Protein AF-A0AA38R8E7-F1 (afdb_monomer)

Mean predicted aligned error: 12.01 Å

Foldseek 3Di:
DDPDDPPPDPDPPPPQDFPDQWDWDQAPVRDIFIFGDDGPCPVVLVVCVVVSVVVVRVVGHGCPCPDDDPVRSVVVVVVVVVVVVVPD

Secondary structure (DSSP, 8-state):
-----------SS-------SEEEEE-TTS-EEEEE--TT-HHHHHHHHHTT-HHHHTTSPB-------HHHHHHHHHHHHHHHHH--

Radius of gyration: 18.0 Å; Cα contacts (8 Å, |Δi|>4): 75; chains: 1; bounding box: 43×42×47 Å

Sequence (88 aa):
MDPNQPESKPSGTPIRTAEPNNMQYTDDKGVEHSIYLPQGTMHAAYEHLQNKRWAELAKFEPYTNQGYTESDFERHAEKERQESQHAK

Nearest PDB structures (foldseek):
  6i9r-assembly1_m  TM=4.123E-01  e=8.594E+00  Homo sapiens
  6hix-assembly1_Af  TM=2.426E-01  e=8.034E+00  Trypanosoma brucei brucei

Organism: NCBI:txid91930

Solvent-accessible surface area (backbone atoms only — not comparable to full-atom values): 5634 Å² total; per-residue (Å²): 136,83,92,82,74,80,79,78,69,81,66,91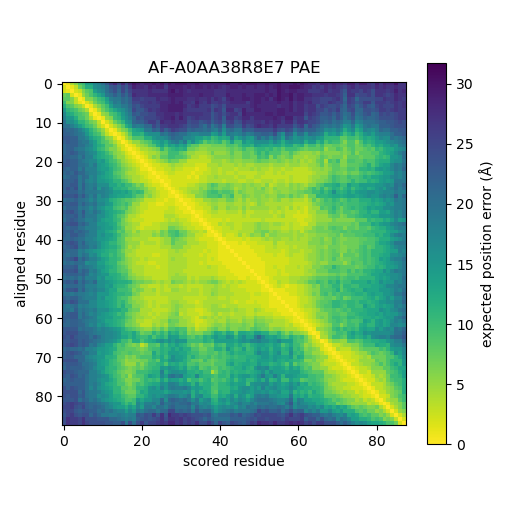,65,78,84,83,54,54,69,63,53,58,48,77,48,66,46,98,84,71,48,80,43,55,25,36,30,58,82,88,40,50,67,60,51,49,52,30,58,77,68,66,35,57,75,64,55,66,69,38,53,67,52,80,79,81,72,84,56,74,65,51,35,50,53,37,53,51,50,54,54,52,56,67,65,69,77,118

Structure (mmCIF, N/CA/C/O backbone):
data_AF-A0AA38R8E7-F1
#
_entry.id   AF-A0AA38R8E7-F1
#
loop_
_atom_site.group_PDB
_atom_site.id
_atom_site.type_symbol
_atom_site.label_atom_id
_atom_site.label_alt_id
_atom_site.label_comp_id
_atom_site.label_asym_id
_atom_site.label_entity_id
_atom_site.label_seq_id
_atom_site.pdbx_PDB_ins_code
_atom_site.Ca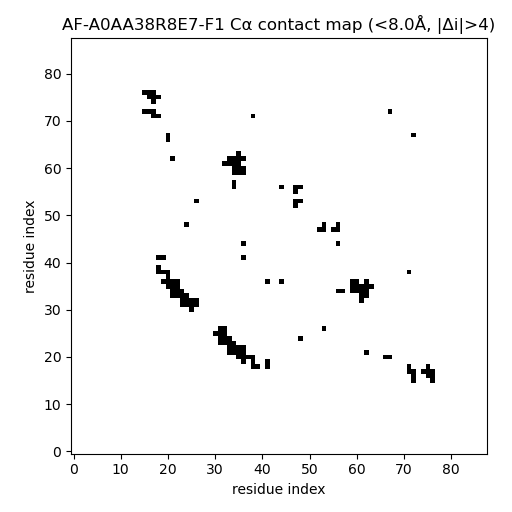rtn_x
_atom_site.Cartn_y
_atom_site.Cartn_z
_atom_site.occupancy
_atom_site.B_iso_or_equiv
_atom_site.auth_seq_id
_atom_site.auth_comp_id
_atom_site.auth_asym_id
_atom_site.auth_atom_id
_atom_site.pdbx_PDB_model_num
ATOM 1 N N . MET A 1 1 ? 25.317 30.629 -7.158 1.00 47.59 1 MET A N 1
ATOM 2 C CA . MET A 1 1 ? 24.534 29.891 -8.168 1.00 47.59 1 MET A CA 1
ATOM 3 C C . MET A 1 1 ? 25.496 28.886 -8.759 1.00 47.59 1 MET A C 1
ATOM 5 O O . MET A 1 1 ? 26.427 29.310 -9.427 1.00 47.59 1 MET A O 1
ATOM 9 N N . ASP A 1 2 ? 25.383 27.619 -8.371 1.00 48.69 2 ASP A N 1
ATOM 10 C CA . ASP A 1 2 ? 26.348 26.577 -8.740 1.00 48.69 2 ASP A CA 1
ATOM 11 C C . ASP A 1 2 ? 25.924 25.934 -10.076 1.00 48.69 2 ASP A C 1
ATOM 13 O O . ASP A 1 2 ? 24.809 25.418 -10.149 1.00 48.69 2 ASP A O 1
ATOM 17 N N . PRO A 1 3 ? 26.737 25.988 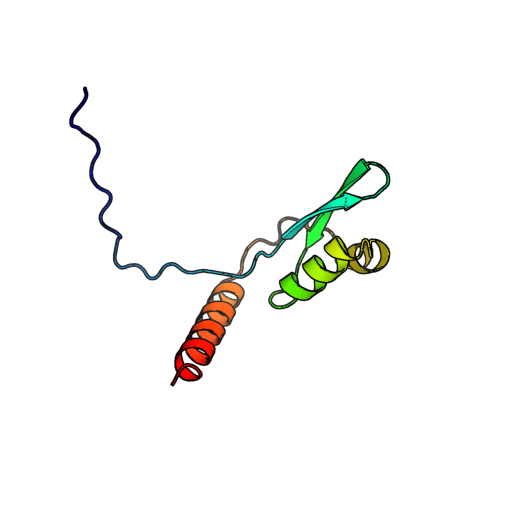-11.149 1.00 59.50 3 PRO A N 1
ATOM 18 C CA . PRO A 1 3 ? 26.336 25.544 -12.489 1.00 59.50 3 PRO A CA 1
ATOM 19 C C . PRO A 1 3 ? 26.604 24.051 -12.773 1.00 59.50 3 PRO A C 1
ATOM 21 O O . PRO A 1 3 ? 26.752 23.673 -13.930 1.00 59.50 3 PRO A O 1
ATOM 24 N N . ASN A 1 4 ? 26.704 23.190 -11.753 1.00 51.75 4 ASN A N 1
ATOM 25 C CA . ASN A 1 4 ? 27.251 21.834 -11.903 1.00 51.75 4 ASN A CA 1
ATOM 26 C C . ASN A 1 4 ? 26.283 20.709 -11.486 1.00 51.75 4 ASN A C 1
ATOM 28 O O . ASN A 1 4 ? 26.634 19.824 -10.708 1.00 51.75 4 ASN A O 1
ATOM 32 N N . GLN A 1 5 ? 25.051 20.731 -12.006 1.00 53.59 5 GLN A N 1
ATOM 33 C CA . GLN A 1 5 ? 24.188 19.546 -12.000 1.00 53.59 5 GLN A CA 1
ATOM 34 C C . GLN A 1 5 ? 24.340 18.820 -13.345 1.00 53.59 5 GLN A C 1
ATOM 36 O O . GLN A 1 5 ? 23.979 19.396 -14.371 1.00 53.59 5 GLN A O 1
ATOM 41 N N . PRO A 1 6 ? 24.844 17.573 -13.389 1.00 51.28 6 PRO A N 1
ATOM 42 C CA . PRO A 1 6 ? 24.791 16.791 -14.611 1.00 51.28 6 PRO A CA 1
ATOM 43 C C . PRO A 1 6 ? 23.324 16.484 -14.922 1.00 51.28 6 PRO A C 1
ATOM 45 O O . PRO A 1 6 ? 22.645 15.770 -14.179 1.00 51.28 6 PRO A O 1
ATOM 48 N N . GLU A 1 7 ? 22.835 17.047 -16.025 1.00 49.91 7 GLU A N 1
ATOM 49 C CA . GLU A 1 7 ? 21.568 16.683 -16.646 1.00 49.91 7 GLU A CA 1
ATOM 50 C C . GLU A 1 7 ? 21.573 15.167 -16.870 1.00 49.91 7 GLU A C 1
ATOM 52 O O . GLU A 1 7 ? 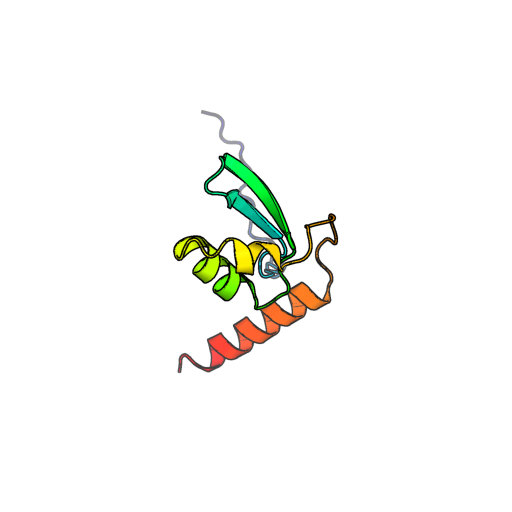22.276 14.638 -17.737 1.00 49.91 7 GLU A O 1
ATOM 57 N N . SER A 1 8 ? 20.837 14.445 -16.024 1.00 52.09 8 SER A N 1
ATOM 58 C CA . SER A 1 8 ? 20.696 12.998 -16.122 1.00 52.09 8 SER A CA 1
ATOM 59 C C . SER A 1 8 ? 19.878 12.701 -17.372 1.00 52.09 8 SER A C 1
ATOM 61 O O . SER A 1 8 ? 18.651 12.685 -17.340 1.00 52.09 8 SER A O 1
ATOM 63 N N . LYS A 1 9 ? 20.570 12.528 -18.503 1.00 49.97 9 LYS A N 1
ATOM 64 C CA . LYS A 1 9 ? 20.003 11.990 -19.744 1.00 49.97 9 LYS A CA 1
ATOM 65 C C . LYS A 1 9 ? 19.158 10.764 -19.376 1.00 49.97 9 LYS A C 1
ATOM 67 O O . LYS A 1 9 ? 19.686 9.911 -18.656 1.00 49.97 9 LYS A O 1
ATOM 72 N N . PRO A 1 10 ? 17.901 10.632 -19.838 1.00 53.19 10 PRO A N 1
ATOM 73 C CA . PRO A 1 10 ? 17.152 9.409 -19.608 1.00 53.19 10 PRO A CA 1
ATOM 74 C C . PRO A 1 10 ? 17.920 8.283 -20.301 1.00 53.19 10 PRO A C 1
ATOM 76 O O . PRO A 1 10 ? 17.984 8.216 -21.529 1.00 53.19 10 PRO A O 1
ATOM 79 N N . SER A 1 11 ? 18.603 7.448 -19.514 1.00 53.59 11 SER A N 1
ATOM 80 C CA . SER A 1 11 ? 19.220 6.228 -20.017 1.00 53.59 11 SER A CA 1
ATOM 81 C C . SER A 1 11 ? 18.112 5.445 -20.709 1.00 53.59 11 SER A C 1
ATOM 83 O O . SER A 1 11 ? 17.085 5.203 -20.079 1.00 53.59 11 SER A O 1
ATOM 85 N N . GLY A 1 12 ? 18.298 5.075 -21.978 1.00 54.84 12 GLY A N 1
ATOM 86 C CA . GLY A 1 12 ? 17.329 4.338 -22.803 1.00 54.84 12 GLY A CA 1
ATOM 87 C C . GLY A 1 12 ? 16.988 2.926 -22.307 1.00 54.84 12 GLY A C 1
ATOM 88 O O . GLY A 1 12 ? 16.591 2.076 -23.098 1.00 54.84 12 GLY A O 1
ATOM 89 N N . THR A 1 13 ? 17.164 2.654 -21.018 1.00 56.28 13 THR A N 1
ATOM 90 C CA . THR A 1 13 ? 16.579 1.517 -20.327 1.00 56.28 13 THR A CA 1
ATOM 91 C C . THR A 1 13 ? 15.075 1.765 -20.216 1.00 56.28 13 THR A C 1
ATOM 93 O O . TH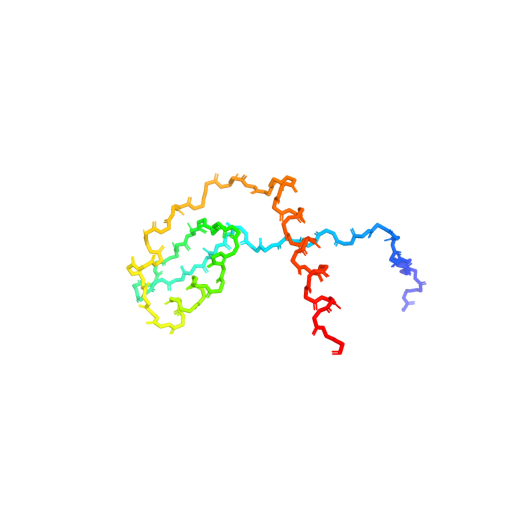R A 1 13 ? 14.679 2.789 -19.652 1.00 56.28 13 THR A O 1
ATOM 96 N N . PRO A 1 14 ? 14.226 0.867 -20.745 1.00 56.34 14 PRO A N 1
ATOM 97 C CA . PRO A 1 14 ? 12.794 0.969 -20.531 1.00 56.34 14 PRO A CA 1
ATOM 98 C C . PRO A 1 14 ? 12.535 1.048 -19.028 1.00 56.34 14 PRO A C 1
ATOM 100 O O . PRO A 1 14 ? 13.041 0.218 -18.268 1.00 56.34 14 PRO A O 1
ATOM 103 N N . ILE A 1 15 ? 11.780 2.062 -18.604 1.00 63.03 15 ILE A N 1
ATOM 104 C CA . ILE A 1 15 ? 11.299 2.144 -17.229 1.00 63.03 15 ILE A CA 1
ATOM 105 C C . ILE A 1 15 ? 10.418 0.911 -17.035 1.00 63.03 15 ILE A C 1
ATOM 107 O O . ILE A 1 15 ? 9.364 0.796 -17.652 1.00 63.03 15 ILE A O 1
ATOM 111 N N . ARG A 1 16 ? 10.893 -0.055 -16.245 1.00 62.75 16 ARG A N 1
ATOM 112 C CA . ARG A 1 16 ? 10.083 -1.199 -15.833 1.00 62.75 16 ARG A CA 1
ATOM 113 C C . ARG A 1 16 ? 9.157 -0.716 -14.725 1.00 62.75 16 ARG A C 1
ATOM 115 O O . ARG A 1 16 ? 9.576 -0.556 -13.582 1.00 62.75 16 ARG A O 1
ATOM 122 N N . THR A 1 17 ? 7.922 -0.434 -15.096 1.00 65.06 17 THR A N 1
ATOM 123 C CA . THR A 1 17 ? 6.806 -0.156 -14.194 1.00 65.06 17 THR A CA 1
ATOM 124 C C . THR A 1 17 ? 6.147 -1.473 -13.785 1.00 65.06 17 THR A C 1
ATOM 126 O O . THR A 1 17 ? 6.081 -2.413 -14.571 1.00 65.06 17 THR A O 1
ATOM 129 N N . ALA A 1 18 ? 5.703 -1.560 -12.535 1.00 67.12 18 ALA A N 1
ATOM 130 C CA . ALA A 1 18 ? 4.882 -2.649 -12.014 1.00 67.12 18 ALA A CA 1
ATOM 131 C C . ALA A 1 18 ? 3.762 -2.032 -11.173 1.00 67.12 18 ALA A C 1
ATOM 133 O O . ALA A 1 18 ? 3.944 -0.941 -10.619 1.00 67.12 18 ALA A O 1
ATOM 134 N N . GLU A 1 19 ? 2.607 -2.698 -11.077 1.00 70.75 19 GLU A N 1
ATOM 135 C CA . GLU A 1 19 ? 1.564 -2.221 -10.165 1.00 70.75 19 GLU A CA 1
ATOM 136 C C . GLU A 1 19 ? 2.057 -2.363 -8.717 1.00 70.75 19 GLU A C 1
ATOM 138 O O . GLU A 1 19 ? 2.789 -3.314 -8.428 1.00 70.75 19 GLU A O 1
ATOM 143 N N . PRO A 1 20 ? 1.664 -1.461 -7.799 1.00 73.94 20 PRO A N 1
ATOM 144 C CA . PRO A 1 20 ? 2.071 -1.537 -6.402 1.00 73.94 20 PRO A CA 1
ATOM 145 C C . PRO A 1 20 ? 1.735 -2.905 -5.808 1.00 73.94 20 PRO A C 1
ATOM 147 O O . PRO A 1 20 ? 0.594 -3.357 -5.887 1.00 73.94 20 PRO A O 1
ATOM 150 N N . ASN A 1 21 ? 2.723 -3.542 -5.186 1.00 80.38 21 ASN A N 1
ATOM 151 C CA . ASN A 1 21 ? 2.566 -4.840 -4.529 1.00 80.38 21 ASN A CA 1
ATOM 152 C C . ASN A 1 21 ? 2.124 -4.725 -3.059 1.00 80.38 21 ASN A C 1
ATOM 154 O O . ASN A 1 21 ? 1.906 -5.733 -2.387 1.00 80.38 21 ASN A O 1
ATOM 158 N N . ASN A 1 22 ? 2.015 -3.509 -2.526 1.00 84.31 22 ASN A N 1
ATOM 159 C CA . ASN A 1 22 ? 1.566 -3.263 -1.168 1.00 84.31 22 ASN A CA 1
ATOM 160 C C . ASN A 1 22 ? 0.673 -2.026 -1.081 1.00 84.31 22 ASN A C 1
ATOM 162 O O . ASN A 1 22 ? 0.758 -1.100 -1.887 1.00 84.31 22 ASN A O 1
ATOM 166 N N . MET A 1 23 ? -0.195 -2.017 -0.075 1.00 85.88 23 MET A N 1
ATOM 167 C CA . MET A 1 23 ? -0.984 -0.849 0.289 1.00 85.88 23 MET A CA 1
ATOM 168 C C . MET A 1 23 ? -0.973 -0.678 1.798 1.00 85.88 23 MET A C 1
ATOM 170 O O . MET A 1 23 ? -1.228 -1.614 2.556 1.00 85.88 23 MET A O 1
ATOM 174 N N . GLN A 1 24 ? -0.670 0.547 2.211 1.00 88.31 24 GLN A N 1
ATOM 175 C CA . GLN A 1 24 ? -0.773 0.989 3.589 1.00 88.31 24 GLN A CA 1
ATOM 176 C C . GLN A 1 24 ? -2.036 1.819 3.751 1.00 88.31 24 GLN A C 1
ATOM 178 O O . GLN A 1 24 ? -2.283 2.739 2.970 1.00 88.31 24 GLN A O 1
ATOM 183 N N . TYR A 1 25 ? -2.842 1.485 4.751 1.00 87.81 25 TYR A N 1
ATOM 184 C CA . TYR A 1 25 ? -4.035 2.246 5.088 1.00 87.81 25 TYR A CA 1
ATOM 185 C C . TYR A 1 25 ? -4.218 2.338 6.596 1.00 87.81 25 TYR A C 1
ATOM 187 O O . TYR A 1 25 ? -3.809 1.457 7.348 1.00 87.81 25 TYR A O 1
ATOM 195 N N . THR A 1 26 ? -4.864 3.411 7.034 1.00 89.25 26 THR A N 1
ATOM 196 C CA . THR A 1 26 ? -5.288 3.581 8.422 1.00 89.25 26 THR A CA 1
ATOM 197 C C . THR A 1 26 ? -6.767 3.229 8.530 1.00 89.25 26 THR A C 1
ATOM 199 O O . THR A 1 26 ? -7.587 3.786 7.800 1.00 89.25 26 THR A O 1
ATOM 202 N N . ASP A 1 27 ? -7.103 2.296 9.416 1.00 85.25 27 ASP A N 1
ATOM 203 C CA . ASP A 1 27 ? -8.490 1.932 9.719 1.00 85.25 27 ASP A CA 1
ATOM 204 C C . ASP A 1 27 ? -9.218 3.064 10.476 1.00 85.25 27 ASP A C 1
ATOM 206 O O . ASP A 1 27 ? -8.591 3.990 10.994 1.00 85.25 27 ASP A O 1
ATOM 210 N N . ASP A 1 28 ? -10.544 2.971 10.608 1.00 85.88 28 ASP A N 1
ATOM 211 C CA . ASP A 1 28 ? -11.372 3.917 11.377 1.00 85.88 28 ASP A CA 1
ATOM 212 C C . ASP A 1 28 ? -10.915 4.064 12.843 1.00 85.88 28 ASP A C 1
ATOM 214 O O . ASP A 1 28 ? -11.070 5.117 13.458 1.00 85.88 28 ASP A O 1
ATOM 218 N N . LYS A 1 29 ? -10.258 3.033 13.390 1.00 85.00 29 LYS A N 1
ATOM 219 C CA . LYS A 1 29 ? -9.668 3.050 14.739 1.00 85.00 29 LYS A CA 1
ATOM 220 C C . LYS A 1 29 ? -8.313 3.762 14.839 1.00 85.00 29 LYS A C 1
ATOM 222 O O . LYS A 1 29 ? -7.733 3.785 15.924 1.00 85.00 29 LYS A O 1
ATOM 227 N N . GLY A 1 30 ? -7.779 4.296 13.741 1.00 87.12 30 GLY A N 1
ATOM 228 C CA . GLY A 1 30 ? -6.448 4.910 13.712 1.00 87.12 30 GLY A CA 1
ATOM 229 C C . GLY A 1 30 ? -5.294 3.900 13.665 1.00 87.12 30 GLY A C 1
ATOM 230 O O . GLY A 1 30 ? -4.157 4.265 13.947 1.00 87.12 30 GLY A O 1
ATOM 231 N N . VAL A 1 31 ? -5.571 2.630 13.344 1.00 89.06 31 VAL A N 1
ATOM 232 C CA . VAL A 1 31 ? -4.553 1.571 13.252 1.00 89.06 31 VAL A CA 1
ATOM 233 C C . VAL A 1 31 ? -4.021 1.501 11.826 1.00 89.06 31 VAL A C 1
ATOM 235 O O . VAL A 1 31 ? -4.799 1.361 10.885 1.00 89.06 31 VAL A O 1
ATOM 238 N N . GLU A 1 32 ? -2.703 1.596 11.667 1.00 90.12 32 GLU A N 1
ATOM 239 C CA . GLU A 1 32 ? -2.042 1.404 10.377 1.00 90.12 32 GLU A CA 1
ATOM 240 C C . GLU A 1 32 ? -1.942 -0.088 10.040 1.00 90.12 32 GLU A C 1
ATOM 242 O O . GLU A 1 32 ? -1.446 -0.898 10.825 1.00 90.12 32 GLU A O 1
ATOM 247 N N . HIS A 1 33 ? -2.402 -0.441 8.845 1.00 86.44 33 HIS A N 1
ATOM 248 C CA . HIS A 1 33 ? -2.336 -1.777 8.283 1.00 86.44 33 HIS A CA 1
ATOM 249 C C . HIS A 1 33 ? -1.538 -1.743 6.983 1.00 86.44 33 HIS A C 1
ATOM 251 O O . HIS A 1 33 ? -1.773 -0.904 6.117 1.00 86.44 33 HIS A O 1
ATOM 257 N N . SER A 1 34 ? -0.601 -2.682 6.847 1.00 89.25 34 SER A N 1
ATOM 258 C CA . SER A 1 34 ? 0.131 -2.942 5.605 1.00 89.25 34 SER A CA 1
ATOM 259 C C . SER A 1 34 ? -0.353 -4.261 5.011 1.00 89.25 34 SER A C 1
ATOM 261 O O . SER A 1 34 ? -0.104 -5.322 5.587 1.00 89.25 34 SER A O 1
ATOM 263 N N . ILE A 1 35 ? -1.019 -4.203 3.862 1.00 89.50 35 ILE A N 1
ATOM 264 C CA . ILE A 1 35 ? -1.525 -5.383 3.152 1.00 89.50 35 ILE A CA 1
ATOM 265 C C . ILE A 1 35 ? -0.754 -5.611 1.852 1.00 89.50 35 ILE A C 1
ATOM 267 O O . ILE A 1 35 ? -0.312 -4.662 1.199 1.00 89.50 35 ILE A O 1
ATOM 271 N N . TYR A 1 36 ? -0.570 -6.878 1.496 1.00 87.31 36 TYR A N 1
ATOM 272 C CA . TYR A 1 36 ? -0.041 -7.298 0.209 1.00 87.31 36 TYR A CA 1
ATOM 273 C C . TYR A 1 36 ? -1.146 -7.211 -0.839 1.00 87.31 36 TYR A C 1
ATOM 275 O O . TYR A 1 36 ? -2.255 -7.712 -0.642 1.00 87.31 36 TYR A O 1
ATOM 283 N N . LEU A 1 37 ? -0.826 -6.570 -1.957 1.00 85.62 37 LEU A N 1
ATOM 284 C CA . LEU A 1 37 ? -1.709 -6.468 -3.103 1.00 85.62 37 LEU A CA 1
ATOM 285 C C . LEU A 1 37 ? -1.164 -7.338 -4.234 1.00 85.62 37 LEU A C 1
ATOM 287 O O . LEU A 1 37 ? -0.118 -7.020 -4.802 1.00 85.62 37 LEU A O 1
ATOM 291 N N . PRO A 1 38 ? -1.876 -8.413 -4.599 1.00 80.88 38 PRO A N 1
ATOM 292 C CA . PRO A 1 38 ? -1.606 -9.118 -5.840 1.00 80.88 38 PRO A CA 1
ATOM 293 C C . PRO A 1 38 ? -1.688 -8.181 -7.060 1.00 80.88 38 PRO A C 1
ATOM 295 O O . PRO A 1 38 ? -2.490 -7.244 -7.106 1.00 80.88 38 PRO A O 1
ATOM 298 N N . GLN A 1 39 ? -0.901 -8.458 -8.10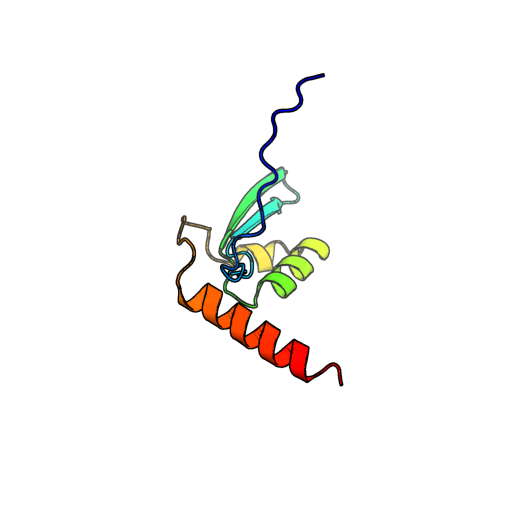1 1.00 77.25 39 GLN A N 1
ATOM 299 C CA . GLN A 1 39 ? -0.990 -7.704 -9.359 1.00 77.25 39 GLN A CA 1
ATOM 300 C C . GLN A 1 39 ? -2.417 -7.753 -9.923 1.00 77.25 39 GLN A C 1
ATOM 302 O O . GLN A 1 39 ? -3.051 -8.813 -9.964 1.00 77.25 39 GLN A O 1
ATOM 307 N N . GLY A 1 40 ? -2.924 -6.606 -10.369 1.00 79.00 40 GLY A N 1
ATOM 308 C CA . GLY A 1 40 ? -4.295 -6.442 -10.844 1.00 79.00 40 GLY A CA 1
ATOM 309 C C . GLY A 1 40 ? -5.359 -6.236 -9.760 1.00 79.00 40 GLY A C 1
ATOM 310 O O . GLY A 1 40 ? -6.493 -5.921 -10.115 1.00 79.00 40 GLY A O 1
ATOM 311 N N . THR A 1 41 ? -5.045 -6.353 -8.461 1.00 83.62 41 THR A N 1
ATOM 312 C CA . THR A 1 41 ? -6.025 -6.077 -7.387 1.00 83.62 41 THR A CA 1
ATOM 313 C C . THR A 1 41 ? -5.931 -4.663 -6.824 1.00 83.62 41 THR A C 1
ATOM 315 O O . THR A 1 41 ? -6.739 -4.302 -5.972 1.00 83.62 41 THR A O 1
ATOM 318 N N . MET A 1 42 ? -4.978 -3.846 -7.287 1.00 83.75 42 MET A N 1
ATOM 319 C CA . MET A 1 42 ? -4.764 -2.490 -6.772 1.00 83.75 42 MET A CA 1
ATOM 320 C C . MET A 1 42 ? -6.012 -1.610 -6.898 1.00 83.75 42 MET A C 1
ATOM 322 O O . MET A 1 42 ? -6.417 -0.995 -5.914 1.00 83.75 42 MET A O 1
ATOM 326 N N . HIS A 1 43 ? -6.680 -1.626 -8.055 1.00 84.25 43 HIS A N 1
ATOM 327 C CA . HIS A 1 43 ? -7.932 -0.889 -8.246 1.00 84.25 43 HIS A CA 1
ATOM 328 C C . HIS A 1 43 ? -9.031 -1.352 -7.281 1.00 84.25 43 HIS A C 1
ATOM 330 O O . HIS A 1 43 ? -9.634 -0.521 -6.610 1.00 84.25 43 HIS A O 1
ATOM 336 N N . ALA A 1 44 ? -9.233 -2.666 -7.138 1.00 86.75 44 ALA A N 1
ATOM 337 C CA . ALA A 1 44 ? -10.245 -3.213 -6.234 1.00 86.75 44 ALA A CA 1
ATOM 338 C C . ALA A 1 44 ? -9.960 -2.860 -4.762 1.00 86.75 44 ALA A C 1
ATOM 340 O O . ALA A 1 44 ? -10.860 -2.448 -4.029 1.00 86.75 44 ALA A O 1
ATOM 341 N N . ALA A 1 45 ? -8.698 -2.959 -4.331 1.00 86.94 45 ALA A N 1
ATOM 342 C CA . ALA A 1 45 ? -8.283 -2.549 -2.993 1.00 86.94 45 ALA A CA 1
ATOM 343 C C . ALA A 1 45 ? -8.490 -1.042 -2.773 1.00 86.94 45 ALA A C 1
ATOM 345 O O . ALA A 1 45 ? -8.992 -0.633 -1.727 1.00 86.94 45 ALA A O 1
ATOM 346 N N . TYR A 1 46 ? -8.190 -0.212 -3.774 1.00 86.44 46 TYR A N 1
ATOM 347 C CA . TYR A 1 46 ? -8.430 1.226 -3.704 1.00 86.44 46 TYR A CA 1
ATOM 348 C C . TYR A 1 46 ? -9.925 1.564 -3.612 1.00 86.44 46 TYR A C 1
ATOM 350 O O . TYR A 1 46 ? -10.325 2.388 -2.789 1.00 86.44 46 TYR A O 1
ATOM 358 N N . GLU A 1 47 ? -10.781 0.880 -4.374 1.00 90.25 47 GLU A N 1
ATOM 359 C CA . GLU A 1 47 ? -12.234 1.015 -4.249 1.00 90.25 47 GLU A CA 1
ATOM 360 C C . GLU A 1 47 ? -12.719 0.608 -2.853 1.00 90.25 47 GLU A C 1
ATOM 362 O O . GLU A 1 47 ? -13.567 1.285 -2.264 1.00 90.25 47 GLU A O 1
ATOM 367 N N . HIS A 1 48 ? -12.180 -0.474 -2.284 1.00 89.75 48 HIS A N 1
ATOM 368 C CA . HIS A 1 48 ? -12.492 -0.880 -0.914 1.00 89.75 48 HIS A CA 1
ATOM 369 C C . HIS A 1 48 ? -12.060 0.175 0.107 1.00 89.75 48 HIS A C 1
ATOM 371 O O . HIS A 1 48 ? -12.846 0.492 1.000 1.00 89.75 48 HIS A O 1
ATOM 377 N N . LEU A 1 49 ? -10.881 0.775 -0.063 1.00 88.06 49 LEU A N 1
ATOM 378 C CA . LEU A 1 49 ? -10.391 1.874 0.770 1.00 88.06 49 LEU A CA 1
ATOM 379 C C . LEU A 1 49 ? -11.322 3.094 0.708 1.00 88.06 49 LEU A C 1
ATOM 381 O O . LEU A 1 49 ? -11.756 3.591 1.747 1.00 88.06 49 LEU A O 1
ATOM 385 N N . GLN A 1 50 ? -11.703 3.538 -0.493 1.00 89.31 50 GLN A N 1
ATOM 386 C CA . GLN A 1 50 ? -12.615 4.676 -0.676 1.00 89.31 50 GLN A CA 1
ATOM 387 C C . GLN A 1 50 ? -14.006 4.422 -0.084 1.00 89.31 50 GLN A C 1
ATOM 389 O O . GLN A 1 50 ? -14.612 5.317 0.505 1.00 89.31 50 GLN A O 1
ATOM 394 N N . ASN A 1 51 ? -14.501 3.188 -0.197 1.00 90.94 51 ASN A N 1
ATOM 395 C CA . ASN A 1 51 ? -15.782 2.773 0.372 1.00 90.94 51 ASN A CA 1
ATOM 396 C C . ASN A 1 51 ? -15.689 2.386 1.861 1.00 90.94 51 ASN A C 1
ATOM 398 O O . ASN A 1 51 ? -16.671 1.881 2.408 1.00 90.94 51 ASN A O 1
ATOM 402 N N . LYS A 1 52 ? -14.533 2.583 2.517 1.00 87.06 52 LYS A N 1
ATOM 403 C CA . LYS A 1 52 ? -14.277 2.195 3.916 1.00 87.06 52 LYS A CA 1
ATOM 404 C C . LYS A 1 52 ? -14.612 0.723 4.206 1.00 87.06 52 LYS A C 1
ATOM 406 O O . LYS A 1 52 ? -15.074 0.365 5.289 1.00 87.06 52 LYS A O 1
ATOM 411 N N . ARG A 1 53 ? -14.402 -0.158 3.223 1.00 89.88 53 ARG A N 1
ATOM 412 C CA . ARG A 1 53 ? -14.616 -1.610 3.329 1.00 89.88 53 ARG A CA 1
ATOM 413 C C . ARG A 1 53 ? -13.392 -2.283 3.940 1.00 89.88 53 ARG A C 1
ATOM 415 O O . ARG A 1 53 ? -12.742 -3.119 3.317 1.00 89.88 53 ARG A O 1
ATOM 422 N N . TRP A 1 54 ? -13.108 -1.943 5.191 1.00 86.38 54 TRP A N 1
ATOM 423 C CA . TRP A 1 54 ? -11.971 -2.476 5.941 1.00 86.38 54 TRP A CA 1
ATOM 424 C C . TRP A 1 54 ? -11.993 -4.001 6.059 1.00 86.38 54 TRP A C 1
ATOM 426 O O . TRP A 1 54 ? -10.948 -4.632 6.022 1.00 86.38 54 TRP A O 1
ATOM 436 N N . ALA A 1 55 ? -13.184 -4.605 6.132 1.00 87.00 55 ALA A N 1
ATOM 437 C CA . ALA A 1 55 ? -13.343 -6.056 6.174 1.00 87.00 55 ALA A CA 1
ATOM 438 C C . ALA A 1 55 ? -12.858 -6.751 4.891 1.00 87.00 55 ALA A C 1
ATOM 440 O O . ALA A 1 55 ? -12.340 -7.857 4.974 1.00 87.00 55 ALA A O 1
ATOM 441 N N . GLU A 1 56 ? -13.004 -6.115 3.722 1.00 87.94 56 GLU A N 1
ATOM 442 C CA . GLU A 1 56 ? -12.464 -6.651 2.467 1.00 87.94 56 GLU A CA 1
ATOM 443 C C . GLU A 1 56 ? -10.950 -6.437 2.400 1.00 87.94 56 GLU A C 1
ATOM 445 O O . GLU A 1 56 ? -10.230 -7.355 2.028 1.00 87.94 56 GLU A O 1
ATOM 450 N N . LEU A 1 57 ? -10.457 -5.272 2.840 1.00 85.62 57 LEU A N 1
ATOM 451 C CA . LEU A 1 57 ? -9.018 -4.997 2.935 1.00 85.62 57 LEU A CA 1
ATOM 452 C C . LEU A 1 57 ? -8.303 -5.944 3.913 1.00 85.62 57 LEU A C 1
ATOM 454 O O . LEU A 1 57 ? -7.205 -6.404 3.629 1.00 85.62 57 LEU A O 1
ATOM 458 N N . ALA A 1 58 ? -8.950 -6.317 5.016 1.00 85.00 58 ALA A N 1
ATOM 459 C CA . ALA A 1 58 ? -8.417 -7.255 6.001 1.00 85.00 58 ALA A CA 1
ATOM 460 C C . ALA A 1 58 ? -8.396 -8.720 5.523 1.00 85.00 58 ALA A C 1
ATOM 462 O O . ALA A 1 58 ? -7.783 -9.556 6.185 1.00 85.00 58 ALA A O 1
ATOM 463 N N . LYS A 1 59 ? -9.061 -9.055 4.404 1.00 87.25 59 LYS A N 1
ATOM 464 C CA . LYS A 1 59 ? -8.931 -10.379 3.765 1.00 87.25 59 LYS A CA 1
ATOM 465 C C . LYS A 1 59 ? -7.622 -10.523 2.999 1.00 87.25 59 LYS A C 1
ATOM 467 O O . LYS A 1 59 ? -7.220 -11.651 2.722 1.00 87.25 59 LYS A O 1
ATOM 472 N N . PHE A 1 60 ? -7.000 -9.410 2.614 1.00 84.56 60 PHE A N 1
ATOM 473 C CA . PHE A 1 60 ? -5.698 -9.448 1.968 1.00 84.56 60 PHE A CA 1
ATOM 474 C C . PHE A 1 60 ? -4.643 -9.891 2.974 1.00 84.56 60 PHE A C 1
ATOM 476 O O . PHE A 1 60 ? -4.710 -9.575 4.164 1.00 84.56 60 PHE A O 1
ATOM 483 N N . GLU A 1 61 ? -3.663 -10.645 2.486 1.00 84.69 61 GLU A N 1
ATOM 484 C CA . GLU A 1 61 ? -2.562 -11.089 3.326 1.00 84.69 61 GLU A CA 1
ATOM 485 C C . GLU A 1 61 ? -1.741 -9.882 3.802 1.00 84.69 61 GLU A C 1
ATOM 487 O O . GLU A 1 61 ? -1.603 -8.897 3.072 1.00 84.69 61 GLU A O 1
ATOM 492 N N . PRO A 1 62 ? -1.186 -9.911 5.022 1.00 85.88 62 PRO A N 1
ATOM 493 C CA . PRO A 1 62 ? -0.296 -8.856 5.479 1.00 85.88 62 PRO A CA 1
ATOM 494 C C . PRO A 1 62 ? 0.953 -8.795 4.596 1.00 85.88 62 PRO A C 1
ATOM 496 O O . PRO A 1 62 ? 1.523 -9.821 4.218 1.00 85.88 62 PRO A O 1
ATOM 499 N N . TYR A 1 63 ? 1.412 -7.583 4.291 1.00 82.00 63 TYR A N 1
ATOM 500 C CA . TYR A 1 63 ? 2.630 -7.407 3.507 1.00 82.00 63 TYR A CA 1
ATOM 501 C C . TYR 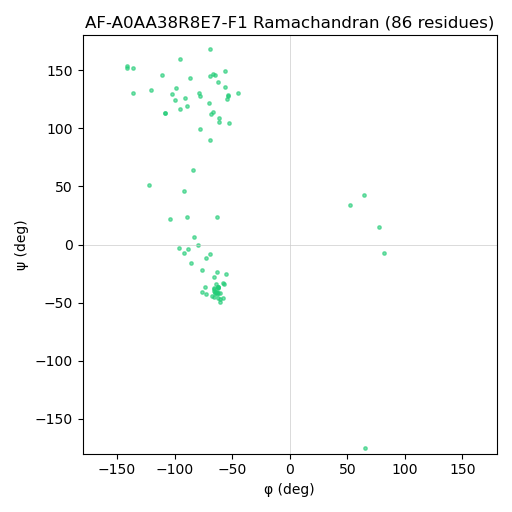A 1 63 ? 3.855 -7.863 4.307 1.00 82.00 63 TYR A C 1
ATOM 503 O O . TYR A 1 63 ? 4.240 -7.227 5.285 1.00 82.00 63 TYR A O 1
ATOM 511 N N . THR A 1 64 ? 4.496 -8.951 3.875 1.00 79.69 64 THR A N 1
ATOM 512 C CA . THR A 1 64 ? 5.664 -9.546 4.556 1.00 79.69 64 THR A CA 1
ATOM 513 C C . THR A 1 64 ? 6.994 -9.244 3.863 1.00 79.69 64 THR A C 1
ATOM 515 O O . THR A 1 64 ? 7.978 -9.942 4.091 1.00 79.69 64 THR A O 1
ATOM 518 N N . ASN A 1 65 ? 7.059 -8.181 3.050 1.00 71.31 65 ASN A N 1
ATOM 519 C CA . ASN A 1 65 ? 8.241 -7.846 2.242 1.00 71.31 65 ASN A CA 1
ATOM 520 C C . ASN A 1 65 ? 8.544 -8.907 1.167 1.00 71.31 65 ASN A C 1
ATOM 522 O O . ASN A 1 65 ? 9.685 -9.292 0.935 1.00 71.31 65 ASN A O 1
ATOM 526 N N . GLN A 1 66 ? 7.489 -9.378 0.500 1.00 69.81 66 GLN A N 1
ATOM 527 C CA . GLN A 1 66 ? 7.585 -10.359 -0.587 1.00 69.81 66 GLN A CA 1
ATOM 528 C C . GLN A 1 66 ? 8.247 -9.789 -1.858 1.00 69.81 66 GLN A C 1
ATOM 530 O O . GLN A 1 66 ? 8.591 -10.552 -2.755 1.00 69.81 66 GLN A O 1
ATOM 535 N N . GLY A 1 67 ? 8.506 -8.475 -1.910 1.00 68.94 67 GLY A N 1
ATOM 536 C CA . GLY A 1 67 ? 9.224 -7.828 -3.006 1.00 68.94 67 GLY A CA 1
ATOM 537 C C . GLY A 1 67 ? 8.471 -7.874 -4.339 1.00 68.94 67 GLY A C 1
ATOM 538 O O . GLY A 1 67 ? 7.315 -8.289 -4.408 1.00 68.94 67 GLY A O 1
ATOM 539 N N . TYR A 1 68 ? 9.123 -7.385 -5.392 1.00 67.69 68 TYR A N 1
ATOM 540 C CA . TYR A 1 68 ? 8.660 -7.539 -6.771 1.00 67.69 68 TYR A CA 1
ATOM 541 C C . TYR A 1 68 ? 9.420 -8.690 -7.420 1.00 67.69 68 TYR A C 1
ATOM 543 O O . TYR A 1 68 ? 10.646 -8.768 -7.312 1.00 67.69 68 TYR A O 1
ATOM 551 N N . THR A 1 69 ? 8.702 -9.559 -8.115 1.00 72.00 69 THR A N 1
ATOM 552 C CA . THR A 1 69 ? 9.267 -10.611 -8.960 1.00 72.00 69 THR A CA 1
ATOM 553 C C . THR A 1 69 ? 9.347 -10.135 -10.410 1.00 72.00 69 THR A C 1
ATOM 555 O O . THR A 1 69 ? 8.653 -9.200 -10.809 1.00 72.00 69 THR A O 1
ATOM 558 N N . GLU A 1 70 ? 10.193 -10.762 -11.235 1.00 68.25 70 GLU A N 1
ATOM 559 C CA . GLU A 1 70 ? 10.314 -10.402 -12.660 1.00 68.25 70 GLU A CA 1
ATOM 560 C C . GLU A 1 70 ? 8.972 -10.496 -13.404 1.00 68.25 70 GLU A C 1
ATOM 562 O O . GLU A 1 70 ? 8.668 -9.640 -14.235 1.00 68.25 70 GLU A O 1
ATOM 567 N N . SER A 1 71 ? 8.125 -11.451 -13.016 1.00 69.25 71 SER A N 1
ATOM 568 C CA . SER A 1 71 ? 6.793 -11.644 -13.588 1.00 69.25 71 SER A CA 1
ATOM 569 C C . SER A 1 71 ? 5.825 -10.490 -13.308 1.00 69.25 71 SER A C 1
ATOM 571 O O . SER A 1 71 ? 4.936 -10.235 -14.121 1.00 69.25 71 SER A O 1
ATOM 573 N N . ASP A 1 72 ? 6.001 -9.755 -12.204 1.00 68.69 72 ASP A N 1
ATOM 574 C CA . ASP A 1 72 ? 5.187 -8.568 -11.905 1.00 68.69 72 ASP A CA 1
ATOM 575 C C . ASP A 1 72 ? 5.444 -7.453 -12.935 1.00 68.69 72 ASP A C 1
ATOM 577 O O . ASP A 1 72 ? 4.514 -6.798 -13.408 1.00 68.69 72 ASP A O 1
ATOM 581 N N . PHE A 1 73 ? 6.704 -7.291 -13.355 1.00 68.19 73 PHE A N 1
ATOM 582 C CA . PHE A 1 73 ? 7.095 -6.319 -14.380 1.00 68.19 73 PHE A CA 1
ATOM 583 C C . PHE A 1 73 ? 6.660 -6.747 -15.789 1.00 68.19 73 PHE A C 1
ATOM 585 O O . PHE A 1 73 ? 6.265 -5.906 -16.598 1.00 68.19 73 PHE A O 1
ATOM 592 N N . GLU A 1 74 ? 6.713 -8.045 -16.101 1.00 70.06 74 GLU A N 1
ATOM 593 C CA . GLU A 1 74 ? 6.263 -8.575 -17.397 1.00 70.06 74 GLU A CA 1
ATOM 594 C C . GLU A 1 74 ? 4.762 -8.362 -17.609 1.00 70.06 74 GLU A C 1
ATOM 596 O O . GLU A 1 74 ? 4.334 -7.960 -18.693 1.00 70.06 74 GLU A O 1
ATOM 601 N N . ARG A 1 75 ? 3.962 -8.568 -16.557 1.00 67.38 75 ARG A N 1
ATOM 602 C CA . ARG A 1 75 ? 2.506 -8.416 -16.615 1.00 67.38 75 ARG A CA 1
ATOM 603 C C . ARG A 1 75 ? 2.081 -6.970 -16.867 1.00 67.38 75 AR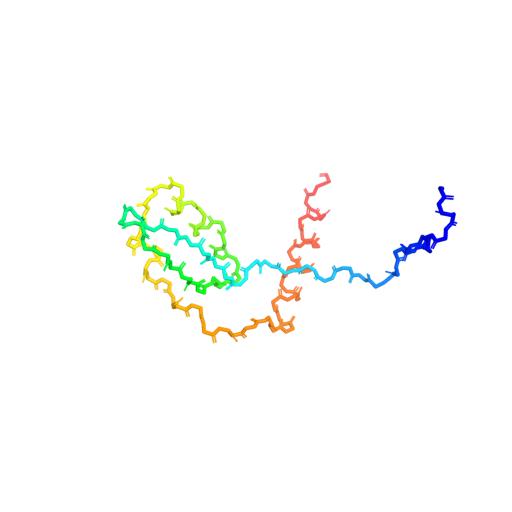G A C 1
ATOM 605 O O . ARG A 1 75 ? 1.165 -6.738 -17.655 1.00 67.38 75 ARG A O 1
ATOM 612 N N . HIS A 1 76 ? 2.762 -6.003 -16.251 1.00 64.44 76 HIS A N 1
ATOM 613 C CA . HIS A 1 76 ? 2.523 -4.584 -16.520 1.00 64.44 76 HIS A CA 1
ATOM 614 C C . HIS A 1 76 ? 2.914 -4.216 -17.956 1.00 64.44 76 HIS A C 1
ATOM 616 O O . HIS A 1 76 ? 2.134 -3.588 -18.669 1.00 64.44 76 HIS A O 1
ATOM 622 N N . ALA A 1 77 ? 4.082 -4.674 -18.419 1.00 65.62 77 ALA A N 1
ATOM 623 C CA . ALA A 1 77 ? 4.544 -4.420 -19.781 1.00 65.62 77 ALA A CA 1
ATOM 624 C C . ALA A 1 77 ? 3.610 -5.021 -20.851 1.00 65.62 77 ALA A C 1
ATOM 626 O O . ALA A 1 77 ? 3.405 -4.418 -21.906 1.00 65.62 77 ALA A O 1
ATOM 627 N N . GLU A 1 78 ? 3.030 -6.199 -20.601 1.00 65.06 78 GLU A N 1
ATOM 628 C CA . GLU A 1 78 ? 2.027 -6.795 -21.488 1.00 65.06 78 GLU A CA 1
ATOM 629 C C . GLU A 1 78 ? 0.723 -5.989 -21.495 1.00 65.06 78 GLU A C 1
ATOM 631 O O . GLU A 1 78 ? 0.181 -5.707 -22.567 1.00 65.06 78 GLU A O 1
ATOM 636 N N . LYS A 1 79 ? 0.249 -5.562 -20.321 1.00 64.06 79 LYS A N 1
ATOM 637 C CA . LYS A 1 79 ? -0.966 -4.753 -20.181 1.00 64.06 79 LYS A CA 1
ATOM 638 C C . LYS A 1 79 ? -0.832 -3.397 -20.883 1.00 64.06 79 LYS A C 1
ATOM 640 O O . LYS A 1 79 ? -1.688 -3.057 -21.694 1.00 64.06 79 LYS A O 1
ATOM 645 N N . GLU A 1 80 ? 0.288 -2.693 -20.702 1.00 62.75 80 GLU A N 1
ATOM 646 C CA . GLU A 1 80 ? 0.570 -1.432 -21.408 1.00 62.75 80 GLU A CA 1
ATOM 647 C C . GLU A 1 80 ? 0.651 -1.610 -22.931 1.00 62.75 80 GLU A C 1
ATOM 649 O O . GLU A 1 80 ? 0.192 -0.750 -23.691 1.00 62.75 80 GLU A O 1
ATOM 654 N N . ARG A 1 81 ? 1.200 -2.740 -23.405 1.00 60.97 81 ARG A N 1
ATOM 655 C CA . ARG A 1 81 ? 1.214 -3.076 -24.839 1.00 60.97 81 ARG A CA 1
ATOM 656 C C . ARG A 1 81 ? -0.187 -3.320 -25.387 1.00 60.97 81 ARG A C 1
ATOM 658 O O . ARG A 1 81 ? -0.443 -2.940 -26.527 1.00 60.97 81 ARG A O 1
ATOM 665 N N . GLN A 1 82 ? -1.073 -3.949 -24.617 1.00 59.81 82 GLN A N 1
ATOM 666 C CA . GLN A 1 82 ? -2.460 -4.168 -25.027 1.00 59.81 82 GLN A CA 1
ATOM 667 C C . GLN A 1 82 ? -3.274 -2.867 -24.999 1.00 59.81 82 GLN A C 1
ATOM 669 O O . GLN A 1 82 ? -3.985 -2.584 -25.963 1.00 59.81 82 GLN A O 1
ATOM 674 N N . GLU A 1 83 ? -3.123 -2.035 -23.965 1.00 58.12 83 GLU A N 1
ATOM 675 C CA . GLU A 1 83 ? -3.805 -0.735 -23.869 1.00 58.12 83 GLU A CA 1
ATOM 676 C C . GLU A 1 83 ? -3.346 0.238 -24.967 1.00 58.12 83 GLU A C 1
ATOM 678 O O . GLU A 1 83 ? -4.183 0.867 -25.617 1.00 58.12 83 GLU A O 1
ATOM 683 N N . SER A 1 84 ? -2.046 0.279 -25.290 1.00 56.97 84 SER A N 1
ATOM 684 C CA . SER A 1 84 ? -1.539 1.072 -26.425 1.00 56.97 84 SER A CA 1
ATOM 685 C C . SER A 1 84 ? -2.071 0.609 -27.786 1.00 56.97 84 SER A C 1
ATOM 687 O O . SER A 1 84 ? -2.097 1.400 -28.728 1.00 56.97 84 SER A O 1
ATOM 689 N N . GLN A 1 85 ? -2.498 -0.651 -27.927 1.00 55.09 85 GLN A N 1
ATOM 690 C CA . GLN A 1 85 ? -3.087 -1.147 -29.177 1.00 55.09 85 GLN A CA 1
ATOM 691 C C . GLN A 1 85 ? -4.593 -0.892 -29.294 1.00 55.09 85 GLN A C 1
ATOM 693 O O . GLN A 1 85 ? -5.115 -0.948 -30.406 1.00 55.09 85 GLN A O 1
ATOM 698 N N . HIS A 1 86 ? -5.284 -0.571 -28.197 1.00 46.84 86 HIS A N 1
ATOM 699 C CA . HIS A 1 86 ? -6.726 -0.299 -28.207 1.00 46.84 86 HIS A CA 1
ATOM 700 C C . HIS A 1 86 ? -7.079 1.187 -28.407 1.00 46.84 86 HIS A C 1
ATOM 702 O O . HIS A 1 86 ? -8.247 1.516 -28.590 1.00 46.84 86 HIS A O 1
ATO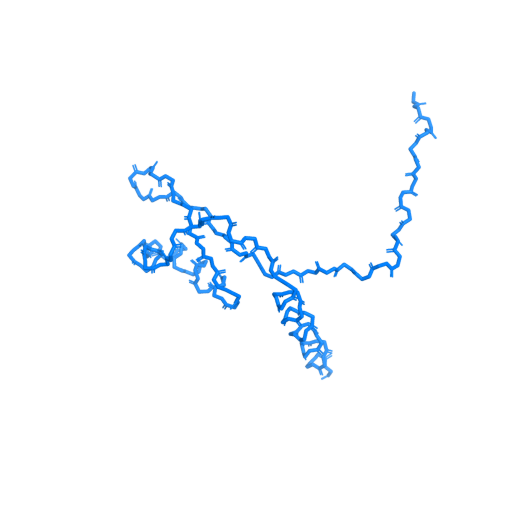M 708 N N . ALA A 1 87 ? -6.089 2.086 -28.408 1.00 47.34 87 ALA A N 1
ATOM 709 C CA . ALA A 1 87 ? -6.266 3.524 -28.630 1.00 47.34 87 ALA A CA 1
ATOM 710 C C . ALA A 1 87 ? -6.118 3.932 -30.116 1.00 47.34 87 ALA A C 1
ATOM 712 O O . ALA A 1 87 ? -5.402 4.888 -30.425 1.00 47.34 87 ALA A O 1
ATOM 713 N N . LYS A 1 88 ? -6.751 3.196 -31.041 1.00 37.16 88 LYS A N 1
ATOM 714 C CA . LYS A 1 88 ? -6.742 3.499 -32.485 1.00 37.16 88 LYS A CA 1
ATOM 715 C C . LYS A 1 88 ? -8.114 3.872 -33.023 1.00 37.16 88 LYS A C 1
ATOM 717 O O . LYS A 1 88 ? -9.083 3.162 -32.684 1.00 37.16 88 LYS A O 1
#

pLDDT: mean 73.11, std 14.47, range [37.16, 90.94]